Protein AF-A0A443QA69-F1 (afdb_monomer_lite)

Secondary structure (DSSP, 8-state):
-HHHHHHHHHHHHHHHHHHHHHHHHHHHHHHHHHHHHHHHHHHHHHHHHHHHHHHHHHHHHSTT---HHHHHHHHHHHHHHHHHHHHHHHHHHTTS-HHHHHHHHHHHHHHHHHHHHHHTTT-HHHHHHHHHHHT-

pLDDT: mean 85.0, std 9.56, range [52.62, 93.38]

Sequence (136 aa):
MNVEIKTNDSNQQTENSEKQAKEIHWKKYKIYLLLLCSTLLFIYYALCDSVMQFWLTFVVNCDLKLTKSKAAFMLSALNAAYSVSGLIGIYATAKAKPFKMIVTLVIMIAVGNIIHVFFANTSLAMLWIGALLEYA

Radius of gyration: 25.6 Å; chains: 1; bounding box: 53×27×84 Å

InterPro domains:
  IPR036259 MFS transporter superfamily [G3DSA:1.20.1250.20] (22-135)
  IPR036259 MFS transporter superfamily [SSF103473] (17-132)

Structure (mmCIF, N/CA/C/O backbone):
data_AF-A0A443QA69-F1
#
_entry.id   AF-A0A443QA69-F1
#
loop_
_atom_site.group_PDB
_atom_site.id
_atom_site.type_symbol
_atom_site.label_atom_id
_atom_site.label_alt_id
_atom_site.label_comp_id
_atom_site.label_asym_id
_atom_site.label_entity_id
_atom_site.label_seq_id
_atom_site.pdbx_PDB_ins_code
_atom_site.Cartn_x
_atom_site.Cartn_y
_atom_site.Cartn_z
_atom_site.occupancy
_atom_site.B_iso_or_equiv
_atom_site.auth_seq_id
_atom_site.auth_comp_id
_atom_site.auth_asym_id
_atom_site.auth_atom_id
_atom_site.pdbx_PDB_model_num
ATOM 1 N N . MET A 1 1 ? 30.610 -7.692 -61.690 1.00 52.62 1 MET A N 1
ATOM 2 C CA . MET A 1 1 ? 31.244 -7.842 -60.361 1.00 52.62 1 MET A CA 1
ATOM 3 C C . MET A 1 1 ? 31.105 -6.611 -59.452 1.00 52.62 1 MET A C 1
ATOM 5 O O . MET A 1 1 ? 30.991 -6.791 -58.256 1.00 52.62 1 MET A O 1
ATOM 9 N N . ASN A 1 2 ? 31.029 -5.372 -59.970 1.00 54.50 2 ASN A N 1
ATOM 10 C CA . ASN A 1 2 ? 30.902 -4.155 -59.135 1.00 54.50 2 ASN A CA 1
ATOM 11 C C . ASN A 1 2 ? 29.474 -3.816 -58.643 1.00 54.50 2 ASN A C 1
ATOM 13 O O . ASN A 1 2 ? 29.303 -2.914 -57.827 1.00 54.50 2 ASN A O 1
ATOM 17 N N . VAL A 1 3 ? 28.446 -4.487 -59.175 1.00 53.81 3 VAL A N 1
ATOM 18 C CA . VAL A 1 3 ? 27.034 -4.196 -58.867 1.00 53.81 3 VAL A CA 1
ATOM 19 C C . VAL A 1 3 ? 26.586 -4.918 -57.592 1.00 53.81 3 VAL A C 1
ATOM 21 O O . VAL A 1 3 ? 25.994 -4.277 -56.733 1.00 53.81 3 VAL A O 1
ATOM 24 N N . GLU A 1 4 ? 26.963 -6.191 -57.411 1.00 52.75 4 GLU A N 1
ATOM 25 C CA . GLU A 1 4 ? 26.630 -6.986 -56.212 1.00 52.75 4 GLU A CA 1
ATOM 26 C C . GLU A 1 4 ? 27.265 -6.436 -54.926 1.00 52.75 4 GLU A C 1
ATOM 28 O O . GLU A 1 4 ? 26.648 -6.484 -53.866 1.00 52.75 4 GLU A O 1
ATOM 33 N N . ILE A 1 5 ? 28.464 -5.846 -55.018 1.00 55.94 5 ILE A N 1
ATOM 34 C CA . ILE A 1 5 ? 29.162 -5.258 -53.862 1.00 55.94 5 ILE A CA 1
ATOM 35 C C . ILE A 1 5 ? 28.382 -4.047 -53.322 1.00 55.94 5 ILE A C 1
ATOM 37 O O . ILE A 1 5 ? 28.140 -3.953 -52.123 1.00 55.94 5 ILE A O 1
ATOM 41 N N . LYS A 1 6 ? 27.877 -3.171 -54.205 1.00 55.53 6 LYS A N 1
ATOM 42 C CA . LYS A 1 6 ? 27.072 -2.006 -53.793 1.00 55.53 6 LYS A CA 1
ATOM 43 C C . LYS A 1 6 ? 25.718 -2.384 -53.187 1.00 55.53 6 LYS A C 1
ATOM 45 O O . LYS A 1 6 ? 25.213 -1.639 -52.354 1.00 55.53 6 LYS A O 1
ATOM 50 N N . THR A 1 7 ? 25.120 -3.500 -53.613 1.00 59.78 7 THR A N 1
ATOM 51 C CA . THR A 1 7 ? 23.801 -3.931 -53.112 1.00 59.78 7 THR A CA 1
ATOM 52 C C . THR A 1 7 ? 23.892 -4.565 -51.720 1.00 59.78 7 THR A C 1
ATOM 54 O O . THR A 1 7 ? 22.975 -4.415 -50.914 1.00 59.78 7 THR A O 1
ATOM 57 N N . ASN A 1 8 ? 25.006 -5.237 -51.409 1.00 60.06 8 ASN A N 1
ATOM 58 C CA . ASN A 1 8 ? 25.245 -5.796 -50.076 1.00 60.06 8 ASN A CA 1
ATOM 59 C C . ASN A 1 8 ? 25.546 -4.713 -49.031 1.00 60.06 8 ASN A C 1
ATOM 61 O O . ASN A 1 8 ? 24.985 -4.769 -47.936 1.00 60.06 8 ASN A O 1
ATOM 65 N N . ASP A 1 9 ? 26.338 -3.696 -49.385 1.00 63.38 9 ASP A N 1
ATOM 66 C CA . ASP A 1 9 ? 26.632 -2.574 -48.482 1.00 63.38 9 ASP A CA 1
ATOM 67 C C . ASP A 1 9 ? 25.373 -1.755 -48.150 1.00 63.38 9 ASP A C 1
ATOM 69 O O . ASP A 1 9 ? 25.146 -1.399 -46.991 1.00 63.38 9 ASP A O 1
ATOM 73 N N . SER A 1 10 ? 24.496 -1.503 -49.135 1.00 65.56 10 SER A N 1
ATOM 74 C CA . SER A 1 10 ? 23.248 -0.766 -48.889 1.00 65.56 10 SER A CA 1
ATOM 75 C C . SER A 1 10 ? 22.283 -1.537 -47.986 1.00 65.56 10 SER A C 1
ATOM 77 O O . SER A 1 10 ? 21.694 -0.950 -47.081 1.00 65.56 10 SER A O 1
ATOM 79 N N . ASN A 1 11 ? 22.153 -2.853 -48.183 1.00 67.06 11 ASN A N 1
ATOM 80 C CA . ASN A 1 11 ? 21.271 -3.688 -47.365 1.00 67.06 11 ASN A CA 1
ATOM 81 C C . ASN A 1 11 ? 21.790 -3.845 -45.927 1.00 67.06 11 ASN A C 1
ATOM 83 O O . ASN A 1 11 ? 20.999 -3.758 -44.986 1.00 67.06 11 ASN A O 1
ATOM 87 N N . GLN A 1 12 ? 23.108 -3.991 -45.733 1.00 66.88 12 GLN A N 1
ATOM 88 C CA . GLN A 1 12 ? 23.703 -4.005 -44.392 1.00 66.88 12 GLN A CA 1
ATOM 89 C C . GLN A 1 12 ? 23.508 -2.672 -43.662 1.00 66.88 12 GLN A C 1
ATOM 91 O O . GLN A 1 12 ? 23.205 -2.666 -42.468 1.00 66.88 12 GLN A O 1
ATOM 96 N N . GLN A 1 13 ? 23.636 -1.538 -44.355 1.00 69.44 13 GLN A N 1
ATOM 97 C CA . GLN A 1 13 ? 23.463 -0.216 -43.753 1.00 69.44 13 GLN A CA 1
ATOM 98 C C . GLN A 1 13 ? 22.007 0.061 -43.334 1.00 69.44 13 GLN A C 1
ATOM 100 O O . GLN A 1 13 ? 21.770 0.645 -42.268 1.00 69.44 13 GLN A O 1
ATOM 105 N N . THR A 1 14 ? 21.028 -0.397 -44.119 1.00 72.62 14 THR A N 1
ATOM 106 C CA . THR A 1 14 ? 19.604 -0.321 -43.759 1.00 72.62 14 THR A CA 1
ATOM 107 C C . THR A 1 14 ? 19.281 -1.211 -42.556 1.00 72.62 14 THR A C 1
ATOM 109 O O . THR A 1 14 ? 18.676 -0.733 -41.594 1.00 72.62 14 THR A O 1
ATOM 112 N N . GLU A 1 15 ? 19.758 -2.459 -42.531 1.00 71.94 15 GLU A N 1
ATOM 113 C CA . GLU A 1 15 ? 19.508 -3.383 -41.415 1.00 71.94 15 GLU A CA 1
ATOM 114 C C . GLU A 1 15 ? 20.140 -2.889 -40.098 1.00 71.94 15 GLU A C 1
ATOM 116 O O . GLU A 1 15 ? 19.547 -3.010 -39.020 1.00 71.94 15 GLU A O 1
ATOM 121 N N . ASN A 1 16 ? 21.326 -2.277 -40.170 1.00 73.50 16 ASN A N 1
ATOM 122 C CA . ASN A 1 16 ? 22.005 -1.733 -38.995 1.00 73.50 16 ASN A CA 1
ATOM 123 C C . ASN A 1 16 ? 21.288 -0.483 -38.452 1.00 73.50 16 ASN A C 1
ATOM 125 O O . ASN A 1 16 ? 21.133 -0.334 -37.239 1.00 73.50 16 ASN A O 1
ATOM 129 N N . SER A 1 17 ? 20.761 0.365 -39.342 1.00 73.50 17 SER A N 1
ATOM 130 C CA . SER A 1 17 ? 19.964 1.546 -38.975 1.00 73.50 17 SER A CA 1
ATOM 131 C C . SER A 1 17 ? 18.637 1.159 -38.309 1.00 73.50 17 SER A C 1
ATOM 133 O O . SER A 1 17 ? 18.245 1.760 -37.307 1.00 73.50 17 SER A O 1
ATOM 135 N N . GLU A 1 18 ? 17.965 0.111 -38.796 1.00 76.81 18 GLU A N 1
ATOM 136 C CA . GLU A 1 18 ? 16.738 -0.411 -38.180 1.00 76.81 18 GLU A CA 1
ATOM 137 C C . GLU A 1 18 ? 16.988 -1.032 -36.800 1.00 76.81 18 GLU A C 1
ATOM 139 O O . GLU A 1 18 ? 16.211 -0.804 -35.865 1.00 76.81 18 GLU A O 1
ATOM 144 N N . LYS A 1 19 ? 18.081 -1.789 -36.635 1.00 75.06 19 LYS A N 1
ATOM 145 C CA . LYS A 1 19 ? 18.489 -2.333 -35.328 1.00 75.06 19 LYS A CA 1
ATOM 146 C C . LYS A 1 19 ? 18.808 -1.211 -34.340 1.00 75.06 19 LYS A C 1
ATOM 148 O O . LYS A 1 19 ? 18.339 -1.253 -33.202 1.00 75.06 19 LYS A O 1
ATOM 153 N N . GLN A 1 20 ? 19.516 -0.174 -34.784 1.00 74.75 20 GLN A N 1
ATOM 154 C CA . GLN A 1 20 ? 19.856 0.983 -33.958 1.00 74.75 20 GLN A CA 1
ATOM 155 C C . GLN A 1 20 ? 18.608 1.795 -33.560 1.00 74.75 20 GLN A C 1
ATOM 157 O O . GLN A 1 20 ? 18.463 2.176 -32.396 1.00 74.75 20 GLN A O 1
ATOM 162 N N . ALA A 1 21 ? 17.652 1.986 -34.476 1.00 75.75 21 ALA A N 1
ATOM 163 C CA . ALA A 1 21 ? 16.370 2.629 -34.181 1.00 75.75 21 ALA A CA 1
ATOM 164 C C . ALA A 1 21 ? 15.526 1.817 -33.178 1.00 75.75 21 ALA A C 1
ATOM 166 O O . ALA A 1 21 ? 14.978 2.387 -32.227 1.00 75.75 21 ALA A O 1
ATOM 167 N N . LYS A 1 22 ? 15.473 0.483 -33.327 1.00 78.19 22 LYS A N 1
ATOM 168 C CA . LYS A 1 22 ? 14.805 -0.422 -32.371 1.00 78.19 22 LYS A CA 1
ATOM 169 C C . LYS A 1 22 ? 15.461 -0.384 -30.990 1.00 78.19 22 LYS A C 1
ATOM 171 O O . LYS A 1 22 ? 14.747 -0.338 -29.988 1.00 78.19 22 LYS A O 1
ATOM 176 N N . GLU A 1 23 ? 16.790 -0.339 -30.915 1.00 82.38 23 GLU A N 1
ATOM 177 C CA . GLU A 1 23 ? 17.512 -0.188 -29.647 1.00 82.38 23 GLU A CA 1
ATOM 178 C C . GLU A 1 23 ? 17.199 1.135 -28.944 1.00 82.38 23 GLU A C 1
ATOM 180 O O . GLU A 1 23 ? 16.956 1.151 -27.735 1.00 82.38 23 GLU A O 1
ATOM 185 N N . ILE A 1 24 ? 17.189 2.248 -29.682 1.00 83.38 24 ILE A N 1
ATOM 186 C CA . ILE A 1 24 ? 16.858 3.566 -29.127 1.00 83.38 24 ILE A CA 1
ATOM 187 C C . ILE A 1 24 ? 15.415 3.569 -28.616 1.00 83.38 24 ILE A C 1
ATOM 189 O O . ILE A 1 24 ? 15.159 4.039 -27.505 1.00 83.38 24 ILE A O 1
ATOM 193 N N . HIS A 1 25 ? 14.478 3.007 -29.384 1.00 84.94 25 HIS A N 1
ATOM 194 C CA . HIS A 1 25 ? 13.083 2.880 -28.967 1.00 84.94 25 HIS A CA 1
ATOM 195 C C . HIS A 1 25 ? 12.944 2.018 -27.702 1.00 84.94 25 HIS A C 1
ATOM 197 O O . HIS A 1 25 ? 12.244 2.396 -26.764 1.00 84.94 25 HIS A O 1
ATOM 203 N N . TRP A 1 26 ? 13.672 0.902 -27.622 1.00 83.69 26 TRP A N 1
ATOM 204 C CA . TRP A 1 26 ? 13.690 0.028 -26.449 1.00 83.69 26 TRP A CA 1
ATOM 205 C C . TRP A 1 26 ? 14.289 0.701 -25.208 1.00 83.69 26 TRP A C 1
ATOM 207 O O . TRP A 1 26 ? 13.744 0.575 -24.109 1.00 83.69 26 TRP A O 1
ATOM 217 N N . LYS A 1 27 ? 15.378 1.465 -25.368 1.00 86.75 27 LYS A N 1
ATOM 218 C CA . LYS A 1 27 ? 15.982 2.258 -24.283 1.00 86.75 27 LYS A CA 1
ATOM 219 C C . LYS A 1 27 ? 15.014 3.331 -23.779 1.00 86.75 27 LYS A C 1
ATOM 221 O O . LYS A 1 27 ? 14.817 3.438 -22.571 1.00 86.75 27 LYS A O 1
ATOM 226 N N . LYS A 1 28 ? 14.347 4.062 -24.681 1.00 87.81 28 LYS A N 1
ATOM 227 C CA . LYS A 1 28 ? 13.308 5.045 -24.319 1.00 87.81 28 LYS A CA 1
ATOM 228 C C . LYS A 1 28 ? 12.136 4.385 -23.594 1.00 87.81 28 LYS A C 1
ATOM 230 O O . LYS A 1 28 ? 11.743 4.855 -22.532 1.00 87.81 28 LYS A O 1
ATOM 235 N N . TYR A 1 29 ? 11.629 3.265 -24.109 1.00 88.62 29 TYR A N 1
ATOM 236 C CA . TYR A 1 29 ? 10.548 2.504 -23.478 1.00 88.62 29 TYR A CA 1
ATOM 237 C C . TYR A 1 29 ? 10.897 2.072 -22.047 1.00 88.62 29 TYR A C 1
ATOM 239 O O . TYR A 1 29 ? 10.090 2.250 -21.138 1.00 88.62 29 TYR A O 1
ATOM 247 N N . LYS A 1 30 ? 12.119 1.572 -21.817 1.00 88.12 30 LYS A N 1
ATOM 248 C CA . LYS A 1 30 ? 12.595 1.223 -20.468 1.00 88.12 30 LYS A CA 1
ATOM 249 C C . LYS A 1 30 ? 12.599 2.421 -19.520 1.00 88.12 30 LYS A C 1
ATOM 251 O O . LYS A 1 30 ? 12.198 2.266 -18.372 1.00 88.12 30 LYS A O 1
ATOM 256 N N . ILE A 1 31 ? 13.025 3.592 -19.993 1.00 92.31 31 ILE A N 1
ATOM 257 C CA . ILE A 1 31 ? 13.026 4.825 -19.193 1.00 92.31 31 ILE A CA 1
ATOM 258 C C . ILE A 1 31 ? 11.593 5.238 -18.844 1.00 92.31 31 ILE A C 1
ATOM 260 O O . ILE A 1 31 ? 11.315 5.505 -17.678 1.00 92.31 31 ILE A O 1
ATOM 264 N N . TYR A 1 32 ? 10.670 5.230 -19.811 1.00 90.19 32 TYR A N 1
ATOM 265 C CA . TYR A 1 32 ? 9.261 5.540 -19.546 1.00 90.19 32 TYR A CA 1
ATOM 266 C C . TYR A 1 32 ? 8.627 4.560 -18.557 1.00 90.19 32 TYR A C 1
ATOM 268 O O . TYR A 1 32 ? 7.923 4.984 -17.645 1.00 90.19 32 TYR A O 1
ATOM 276 N N . LEU A 1 33 ? 8.905 3.261 -18.697 1.00 87.94 33 LEU A N 1
ATOM 277 C CA . LEU A 1 33 ? 8.405 2.245 -17.773 1.00 87.94 33 LEU A CA 1
ATOM 278 C C . LEU A 1 33 ? 8.975 2.430 -16.360 1.00 87.94 33 LEU A C 1
ATOM 280 O O . LEU A 1 33 ? 8.240 2.296 -15.386 1.00 87.94 33 LEU A O 1
ATOM 284 N N . LEU A 1 34 ? 10.266 2.748 -16.244 1.00 89.44 34 LEU A N 1
ATOM 285 C CA . LEU A 1 34 ? 10.899 3.034 -14.960 1.00 89.44 34 LEU A CA 1
ATOM 286 C C . LEU A 1 34 ? 10.265 4.262 -14.300 1.00 89.44 34 LEU A C 1
ATOM 288 O O . LEU A 1 34 ? 9.858 4.169 -13.147 1.00 89.44 34 LEU A O 1
ATOM 292 N N . LEU A 1 35 ? 10.120 5.366 -15.040 1.00 92.12 35 LEU A N 1
ATOM 293 C CA . LEU A 1 35 ? 9.465 6.583 -14.554 1.00 92.12 35 LEU A CA 1
ATOM 294 C C . LEU A 1 35 ? 8.038 6.296 -14.079 1.00 92.12 35 LEU A C 1
ATOM 296 O O . LEU A 1 35 ? 7.682 6.688 -12.973 1.00 92.12 35 LEU A O 1
ATOM 300 N N . LEU A 1 36 ? 7.253 5.550 -14.864 1.00 88.50 36 LEU A N 1
ATOM 301 C CA . LEU A 1 36 ? 5.895 5.157 -14.490 1.00 88.50 36 LEU A CA 1
ATOM 302 C C . LEU A 1 36 ? 5.873 4.354 -13.181 1.00 88.50 36 LEU A C 1
ATOM 304 O O . LEU A 1 36 ? 5.099 4.670 -12.279 1.00 88.50 36 LEU A O 1
ATOM 308 N N . CYS A 1 37 ? 6.732 3.340 -13.052 1.00 86.94 37 CYS A N 1
ATOM 309 C CA . CYS A 1 37 ? 6.837 2.543 -11.828 1.00 86.94 37 CYS A CA 1
ATOM 310 C C . CYS A 1 37 ? 7.256 3.396 -10.621 1.00 86.94 37 CYS A C 1
ATOM 312 O O . CYS A 1 37 ? 6.688 3.237 -9.543 1.00 86.94 37 CYS A O 1
ATOM 314 N N . SER A 1 38 ? 8.211 4.313 -10.794 1.00 90.00 38 SER A N 1
ATOM 315 C CA . SER A 1 38 ? 8.649 5.231 -9.738 1.00 90.00 38 SER A CA 1
ATOM 316 C C . SER A 1 38 ? 7.535 6.183 -9.305 1.00 90.00 38 SER A C 1
ATOM 318 O O . SER A 1 38 ? 7.337 6.377 -8.108 1.00 90.00 38 SER A O 1
ATOM 320 N N . THR A 1 39 ? 6.768 6.739 -10.247 1.00 90.62 39 THR A N 1
ATOM 321 C CA . THR A 1 39 ? 5.614 7.591 -9.933 1.00 90.62 39 THR A CA 1
ATOM 322 C C . THR A 1 39 ? 4.537 6.815 -9.179 1.00 90.62 39 THR A C 1
ATOM 324 O O . THR A 1 39 ? 4.038 7.307 -8.172 1.00 90.62 39 THR A O 1
ATOM 327 N N . LEU A 1 40 ? 4.203 5.594 -9.610 1.00 88.00 40 LEU A N 1
ATOM 328 C CA . LEU A 1 40 ? 3.227 4.755 -8.906 1.00 88.00 40 LEU A CA 1
ATOM 329 C C . LEU A 1 40 ? 3.687 4.408 -7.486 1.00 88.00 40 LEU A C 1
ATOM 331 O O . LEU A 1 40 ? 2.880 4.444 -6.561 1.00 88.00 40 LEU A O 1
ATOM 335 N N . LEU A 1 41 ? 4.977 4.120 -7.304 1.00 88.31 41 LEU A N 1
ATOM 336 C CA . LEU A 1 41 ? 5.549 3.868 -5.984 1.00 88.31 41 LEU A CA 1
ATOM 337 C C . LEU A 1 41 ? 5.461 5.110 -5.087 1.00 88.31 41 LEU A C 1
ATOM 339 O O . LEU A 1 41 ? 5.102 4.999 -3.919 1.00 88.31 41 LEU A O 1
ATOM 343 N N . PHE A 1 42 ? 5.747 6.293 -5.634 1.00 92.50 42 PHE A N 1
ATOM 344 C CA . PHE A 1 42 ? 5.621 7.551 -4.901 1.00 92.50 42 PHE A CA 1
ATOM 345 C C . PHE A 1 42 ? 4.173 7.816 -4.473 1.00 92.50 42 PHE A C 1
ATOM 347 O O . PHE A 1 42 ? 3.931 8.148 -3.317 1.00 92.50 42 PHE A O 1
ATOM 354 N N . ILE A 1 43 ? 3.209 7.611 -5.377 1.00 90.44 43 ILE A N 1
ATOM 355 C CA . ILE A 1 43 ? 1.776 7.734 -5.071 1.00 90.44 43 ILE A CA 1
ATOM 356 C C . ILE A 1 43 ? 1.377 6.751 -3.967 1.00 90.44 43 ILE A C 1
ATOM 358 O O . ILE A 1 43 ? 0.708 7.148 -3.019 1.00 90.44 43 ILE A O 1
ATOM 362 N N . TYR A 1 44 ? 1.812 5.493 -4.062 1.00 88.81 44 TYR A N 1
ATOM 363 C CA . TYR A 1 44 ? 1.554 4.478 -3.043 1.00 88.81 44 TYR A CA 1
ATOM 364 C C . TYR A 1 44 ? 2.046 4.926 -1.658 1.00 88.81 44 TYR A C 1
ATOM 366 O O . TYR A 1 44 ? 1.267 4.944 -0.709 1.00 88.81 44 TYR A O 1
ATOM 374 N N . TYR A 1 45 ? 3.301 5.373 -1.549 1.00 89.44 45 TYR A N 1
ATOM 375 C CA . TYR A 1 45 ? 3.840 5.850 -0.273 1.00 89.44 45 TYR A CA 1
ATOM 376 C C . TYR A 1 45 ? 3.141 7.111 0.235 1.00 89.44 45 TYR A C 1
ATOM 378 O O . TYR A 1 45 ? 2.871 7.204 1.429 1.00 89.44 45 TYR A O 1
ATOM 386 N N . ALA A 1 46 ? 2.815 8.056 -0.650 1.00 91.31 46 ALA A N 1
ATOM 387 C CA . ALA A 1 46 ? 2.084 9.262 -0.275 1.00 91.31 46 ALA A CA 1
ATOM 388 C C . ALA A 1 46 ? 0.691 8.933 0.289 1.00 91.31 46 ALA A C 1
ATOM 390 O O . ALA A 1 46 ? 0.256 9.564 1.254 1.00 91.31 46 ALA A O 1
ATOM 391 N N . LEU A 1 47 ? 0.007 7.929 -0.273 1.00 88.62 47 LEU A N 1
ATOM 392 C CA . LEU A 1 47 ? -1.266 7.436 0.256 1.00 88.62 47 LEU A CA 1
ATOM 393 C C . LEU A 1 47 ? -1.082 6.794 1.634 1.00 88.62 47 LEU A C 1
ATOM 395 O O . LEU A 1 47 ? -1.784 7.183 2.563 1.00 88.62 47 LEU A O 1
ATOM 399 N N . CYS A 1 48 ? -0.124 5.876 1.796 1.00 87.12 48 CYS A N 1
ATOM 400 C CA . CYS A 1 48 ? 0.142 5.238 3.090 1.00 87.12 48 CYS A CA 1
ATOM 401 C C . CYS A 1 48 ? 0.470 6.260 4.189 1.00 87.12 48 CYS A C 1
ATOM 403 O O . CYS A 1 48 ? -0.079 6.177 5.287 1.00 87.12 48 CYS A O 1
ATOM 405 N N . ASP A 1 49 ? 1.329 7.237 3.891 1.00 89.81 49 ASP A N 1
ATOM 406 C CA . ASP A 1 49 ? 1.719 8.279 4.847 1.00 89.81 49 ASP A CA 1
ATOM 407 C C . ASP A 1 49 ? 0.523 9.164 5.228 1.00 89.81 49 ASP A C 1
ATOM 409 O O . ASP A 1 49 ? 0.281 9.422 6.407 1.00 89.81 49 ASP A O 1
ATOM 413 N N . SER A 1 50 ? -0.306 9.528 4.243 1.00 90.50 50 SER A N 1
ATOM 414 C CA . SER A 1 50 ? -1.540 10.285 4.483 1.00 90.50 50 SER A CA 1
ATOM 415 C C . SER A 1 50 ? -2.504 9.522 5.393 1.00 90.50 50 SER A C 1
ATOM 417 O O . SER A 1 50 ? -3.032 10.100 6.346 1.00 90.50 50 SER A O 1
ATOM 419 N N . VAL A 1 51 ? -2.719 8.222 5.148 1.00 87.50 51 V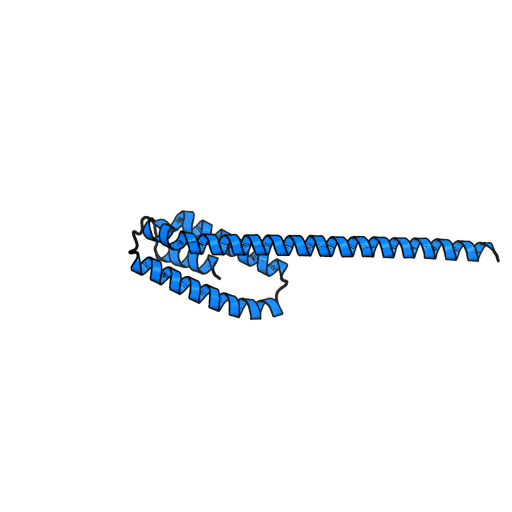AL A N 1
ATOM 420 C CA . VAL A 1 51 ? -3.578 7.403 6.019 1.00 87.50 51 VAL A CA 1
ATOM 421 C C . VAL A 1 51 ? -3.005 7.380 7.432 1.00 87.50 51 VAL A C 1
ATOM 423 O O . VAL A 1 51 ? -3.744 7.672 8.368 1.00 87.50 51 VAL A O 1
ATOM 426 N N . MET A 1 52 ? -1.707 7.114 7.616 1.00 87.25 52 MET A N 1
ATOM 427 C CA . MET A 1 52 ? -1.097 7.089 8.953 1.00 87.25 52 MET A CA 1
ATOM 428 C C . MET A 1 52 ? -1.230 8.427 9.685 1.00 87.25 52 MET A C 1
ATOM 430 O O . MET A 1 52 ? -1.555 8.450 10.877 1.00 87.25 52 MET A O 1
ATOM 434 N N . GLN A 1 53 ? -1.020 9.540 8.981 1.00 91.00 53 GLN A N 1
ATOM 435 C CA . GLN A 1 53 ? -1.088 10.878 9.558 1.00 91.00 53 GLN A CA 1
ATOM 436 C C . GLN A 1 53 ? -2.511 11.248 9.997 1.00 91.00 53 GLN A C 1
ATOM 438 O O . GLN A 1 53 ? -2.701 11.824 11.073 1.00 91.00 53 GLN A O 1
ATOM 443 N N . PHE A 1 54 ? -3.521 10.901 9.195 1.00 90.69 54 PHE A N 1
ATOM 444 C CA . PHE A 1 54 ? -4.916 11.245 9.478 1.00 90.69 54 PHE A CA 1
ATOM 445 C C . PHE A 1 54 ? -5.684 10.166 10.249 1.00 90.69 54 PHE A C 1
ATOM 447 O O . PHE A 1 54 ? -6.781 10.449 10.736 1.00 90.69 54 PHE A O 1
ATOM 454 N N . TRP A 1 55 ? -5.107 8.976 10.448 1.00 89.75 55 TRP A N 1
ATOM 455 C CA . TRP A 1 55 ? -5.761 7.834 11.093 1.00 89.75 55 TRP A CA 1
ATOM 456 C C . TRP A 1 55 ? -6.347 8.169 12.466 1.00 89.75 55 TRP A C 1
ATOM 458 O O . TRP A 1 55 ? -7.525 7.928 12.723 1.00 89.75 55 TRP A O 1
ATOM 468 N N . LEU A 1 56 ? -5.551 8.765 13.361 1.00 90.00 56 LEU A N 1
ATOM 469 C CA . LEU A 1 56 ? -6.014 9.112 14.710 1.00 90.00 56 LEU A CA 1
ATOM 470 C C . LEU A 1 56 ? -7.188 10.091 14.674 1.00 90.00 56 LEU A C 1
ATOM 472 O O . LEU A 1 56 ? -8.169 9.905 15.393 1.00 90.00 56 LEU A O 1
ATOM 476 N N . THR A 1 57 ? -7.097 11.118 13.830 1.00 91.19 57 THR A N 1
ATOM 477 C CA . THR A 1 57 ? -8.159 12.113 13.659 1.00 91.19 57 THR A CA 1
ATOM 478 C C . THR A 1 57 ? -9.420 11.462 13.105 1.00 91.19 57 THR A C 1
ATOM 480 O O . THR A 1 57 ? -10.509 11.732 13.604 1.00 91.19 57 THR A O 1
ATOM 483 N N . PHE A 1 58 ? -9.287 10.577 12.122 1.00 89.56 58 PHE A N 1
ATOM 484 C CA . PHE A 1 58 ? -10.402 9.843 11.538 1.00 89.56 58 PHE A CA 1
ATOM 485 C C . PHE A 1 58 ? -11.101 8.946 12.569 1.00 89.56 58 PHE A C 1
ATOM 487 O O . PHE A 1 58 ? -12.298 9.086 12.806 1.00 89.56 58 PHE A O 1
ATOM 494 N N . VAL A 1 59 ? -10.350 8.085 13.255 1.00 89.62 59 VAL A N 1
ATOM 495 C CA . VAL A 1 59 ? -10.896 7.102 14.205 1.00 89.62 59 VAL A CA 1
ATOM 496 C C . VAL A 1 59 ? -11.534 7.760 15.431 1.00 89.62 59 VAL A C 1
ATOM 498 O O . VAL A 1 59 ? -12.541 7.269 15.941 1.00 89.62 59 VAL A O 1
ATOM 501 N N . VAL A 1 60 ? -10.983 8.875 15.916 1.00 89.19 60 VAL A N 1
ATOM 502 C CA . VAL A 1 60 ? -11.553 9.595 17.068 1.00 89.19 60 VAL A CA 1
ATOM 503 C C . VAL A 1 60 ? -12.823 10.365 16.691 1.00 89.19 60 VAL A C 1
ATOM 505 O O . VAL A 1 60 ? -13.705 10.507 17.536 1.00 89.19 60 VAL A O 1
ATOM 508 N N . ASN A 1 61 ? -12.929 10.846 15.447 1.00 88.69 61 ASN A N 1
ATOM 509 C CA . ASN A 1 61 ? -14.074 11.641 14.989 1.00 88.69 61 ASN A CA 1
ATOM 510 C C . ASN A 1 61 ? -15.151 10.836 14.247 1.00 88.69 61 ASN A C 1
ATOM 512 O O . ASN A 1 61 ? -16.222 11.380 13.990 1.00 88.69 61 ASN A O 1
ATOM 516 N N . CYS A 1 62 ? -14.905 9.569 13.903 1.00 86.38 62 CYS A N 1
ATOM 517 C CA . CYS A 1 62 ? -15.936 8.705 13.331 1.00 86.38 62 CYS A CA 1
ATOM 518 C C . CYS A 1 62 ? -17.050 8.408 14.353 1.00 86.38 62 CYS A C 1
ATOM 520 O O . CYS A 1 62 ? -16.835 8.475 15.570 1.00 86.38 62 CYS A O 1
ATOM 522 N N . ASP A 1 63 ? -18.241 8.036 13.876 1.00 85.81 63 ASP A N 1
ATOM 523 C CA . ASP A 1 63 ? -19.433 7.871 14.731 1.00 85.81 63 ASP A CA 1
ATOM 524 C C . ASP A 1 63 ? -19.299 6.758 15.787 1.00 85.81 63 ASP A C 1
ATOM 526 O O . ASP A 1 63 ? -20.035 6.743 16.777 1.00 85.81 63 ASP A O 1
ATOM 530 N N . LEU A 1 64 ? -18.305 5.873 15.645 1.00 82.06 64 LEU A N 1
ATOM 531 C CA . LEU A 1 64 ? -17.936 4.878 16.658 1.00 82.06 64 LEU A CA 1
ATOM 532 C C . LEU A 1 64 ? -17.358 5.502 17.942 1.00 82.06 64 LEU A C 1
ATOM 534 O O . LEU A 1 64 ? -17.246 4.797 18.948 1.00 82.06 64 LEU A O 1
ATOM 538 N N . LYS A 1 65 ? -16.980 6.792 17.918 1.00 81.69 65 LYS A N 1
ATOM 539 C CA . LYS A 1 65 ? -16.485 7.584 19.063 1.00 81.69 65 LYS A CA 1
ATOM 540 C C . LYS A 1 65 ? -15.450 6.834 19.901 1.00 81.69 65 LYS A C 1
ATOM 542 O O . LYS A 1 65 ? -15.545 6.735 21.129 1.00 81.69 65 LYS A O 1
ATOM 547 N N . LEU A 1 66 ? -14.454 6.268 19.227 1.00 86.31 66 LEU A N 1
ATOM 548 C CA . LEU A 1 66 ? -13.397 5.524 19.895 1.00 86.31 66 LEU A CA 1
ATOM 549 C C . LEU A 1 66 ? -12.541 6.460 20.752 1.00 86.31 66 LEU A C 1
ATOM 551 O O . LEU A 1 66 ? -12.230 7.592 20.386 1.00 86.31 66 LEU A O 1
ATOM 555 N N . THR A 1 67 ? -12.128 5.971 21.922 1.00 90.69 67 THR A N 1
ATOM 556 C CA . THR A 1 67 ? -11.241 6.738 22.798 1.00 90.69 67 THR A CA 1
ATOM 557 C C . THR A 1 67 ? -9.870 6.909 22.144 1.00 90.69 67 THR A C 1
ATOM 559 O O . THR A 1 67 ? -9.396 6.027 21.425 1.00 90.69 67 THR A O 1
ATOM 562 N N . LYS A 1 68 ? -9.175 8.010 22.458 1.00 89.00 68 LYS A N 1
ATOM 563 C CA . LYS A 1 68 ? -7.812 8.274 21.956 1.00 89.00 68 LYS A CA 1
ATOM 564 C C . LYS A 1 68 ? -6.849 7.109 22.223 1.00 89.00 68 LYS A C 1
ATOM 566 O O . LYS A 1 68 ? -6.026 6.791 21.376 1.00 89.00 68 LYS A O 1
ATOM 571 N N . SER A 1 69 ? -6.989 6.441 23.372 1.00 92.00 69 SER A N 1
ATOM 572 C CA . SER A 1 69 ? -6.190 5.259 23.723 1.00 92.00 69 SER A CA 1
ATOM 573 C C . SER A 1 69 ? -6.461 4.070 22.792 1.00 92.00 69 SER A C 1
ATOM 575 O O . SER A 1 69 ? -5.511 3.452 22.317 1.00 92.00 69 SER A O 1
ATOM 577 N N . LYS A 1 70 ? -7.730 3.786 22.457 1.00 89.50 70 LYS A N 1
ATOM 578 C CA . LYS A 1 70 ? -8.066 2.737 21.481 1.00 89.50 70 LYS A CA 1
ATOM 579 C C . LYS A 1 70 ? -7.574 3.094 20.081 1.00 89.50 70 LYS A C 1
ATOM 581 O O . LYS A 1 70 ? -7.013 2.235 19.414 1.00 89.50 70 LYS A O 1
ATOM 586 N N . ALA A 1 71 ? -7.726 4.348 19.661 1.00 89.25 71 ALA A N 1
ATOM 587 C CA . ALA A 1 71 ? -7.231 4.810 18.366 1.00 89.25 71 ALA A CA 1
ATOM 588 C C . ALA A 1 71 ? -5.697 4.681 18.256 1.00 89.25 71 ALA A C 1
ATOM 590 O O . ALA A 1 71 ? -5.190 4.208 17.240 1.00 89.25 71 ALA A O 1
ATOM 591 N N . ALA A 1 72 ? -4.962 5.019 19.322 1.00 91.19 72 ALA A N 1
ATOM 592 C CA . ALA A 1 72 ? -3.514 4.827 19.392 1.00 91.19 72 ALA A CA 1
ATOM 593 C C . ALA A 1 72 ? -3.123 3.343 19.337 1.00 91.19 72 ALA A C 1
ATOM 595 O O . ALA A 1 72 ? -2.215 2.982 18.594 1.00 91.19 72 ALA A O 1
ATOM 596 N N . PHE A 1 73 ? -3.846 2.475 20.053 1.00 92.94 73 PHE A N 1
ATOM 597 C CA . PHE A 1 73 ? -3.640 1.027 19.975 1.00 92.94 73 PHE A CA 1
ATOM 598 C C . PHE A 1 73 ? -3.863 0.490 18.554 1.00 92.94 73 PHE A C 1
ATOM 600 O O . PHE A 1 73 ? -3.053 -0.293 18.061 1.00 92.94 73 PHE A O 1
ATOM 607 N N . MET A 1 74 ? -4.924 0.941 17.875 1.00 91.88 74 MET A N 1
ATOM 608 C CA . MET A 1 74 ? -5.176 0.587 16.475 1.00 91.88 74 MET A CA 1
ATOM 609 C C . MET A 1 74 ? -4.014 1.012 15.581 1.00 91.88 74 MET A C 1
ATOM 611 O O . MET A 1 74 ? -3.516 0.194 14.817 1.00 91.88 74 MET A O 1
ATOM 615 N N . LEU A 1 75 ? -3.531 2.250 15.717 1.00 90.88 75 LEU A N 1
ATOM 616 C CA . LEU A 1 75 ? -2.391 2.737 14.939 1.00 90.88 75 LEU A CA 1
ATOM 617 C C . LEU A 1 75 ? -1.129 1.890 15.171 1.00 90.88 75 LEU A C 1
ATOM 619 O O . LEU A 1 75 ? -0.444 1.529 14.217 1.00 90.88 75 LEU A O 1
ATOM 623 N N . SER A 1 76 ? -0.835 1.518 16.421 1.00 92.31 76 SER A N 1
ATOM 624 C CA . SER A 1 76 ? 0.292 0.629 16.729 1.00 92.31 76 SER A CA 1
ATOM 625 C C . SER A 1 76 ? 0.141 -0.747 16.074 1.00 92.31 76 SER A C 1
ATOM 627 O O . SER A 1 76 ? 1.111 -1.268 15.524 1.00 92.31 76 SER A O 1
ATOM 629 N N . ALA A 1 77 ? -1.064 -1.323 16.097 1.00 91.50 77 ALA A N 1
ATOM 630 C CA . ALA A 1 77 ? -1.343 -2.598 15.442 1.00 91.50 77 ALA A CA 1
ATOM 631 C C . ALA A 1 77 ? -1.193 -2.506 13.913 1.00 91.50 77 ALA A C 1
ATOM 633 O O . ALA A 1 77 ? -0.621 -3.411 13.310 1.00 91.50 77 ALA A O 1
ATOM 634 N N . LEU A 1 78 ? -1.640 -1.408 13.295 1.00 90.31 78 LEU A N 1
ATOM 635 C CA . LEU A 1 78 ? -1.475 -1.172 11.857 1.00 90.31 78 LEU A CA 1
ATOM 636 C C . LEU A 1 78 ? -0.003 -1.002 11.469 1.00 90.31 78 LEU A C 1
ATOM 638 O O . LEU A 1 78 ? 0.429 -1.589 10.484 1.00 90.31 78 LEU A O 1
ATOM 642 N N . ASN A 1 79 ? 0.803 -0.303 12.273 1.00 90.25 79 ASN A N 1
ATOM 643 C CA . ASN A 1 79 ? 2.250 -0.195 12.044 1.00 90.25 79 ASN A CA 1
ATOM 644 C C . ASN A 1 79 ? 2.966 -1.549 12.144 1.00 90.25 79 ASN A C 1
ATOM 646 O O . ASN A 1 79 ? 3.875 -1.844 11.360 1.00 90.25 79 ASN A O 1
ATOM 650 N N . ALA A 1 80 ? 2.556 -2.384 13.102 1.00 91.69 80 ALA A N 1
ATOM 651 C CA . ALA A 1 80 ? 3.062 -3.746 13.213 1.00 91.69 80 ALA A CA 1
ATOM 652 C C . ALA A 1 80 ? 2.661 -4.583 11.988 1.00 91.69 80 ALA A C 1
ATOM 654 O O . ALA A 1 80 ? 3.519 -5.241 11.401 1.00 91.69 80 ALA A O 1
ATOM 655 N N . ALA A 1 81 ? 1.395 -4.507 11.562 1.00 90.88 81 ALA A N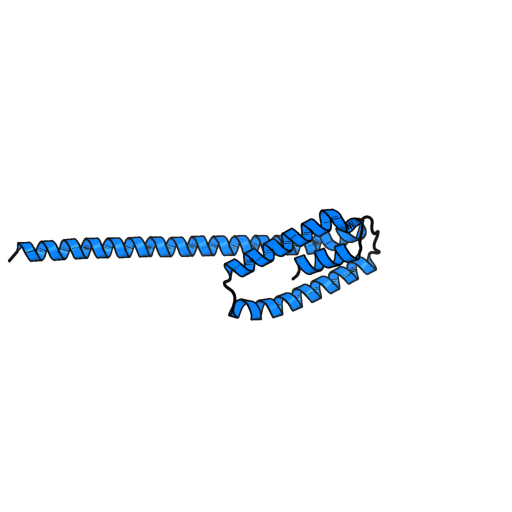 1
ATOM 656 C CA . ALA A 1 81 ? 0.906 -5.187 10.365 1.00 90.88 81 ALA A CA 1
ATOM 657 C C . ALA A 1 81 ? 1.678 -4.741 9.118 1.00 90.88 81 ALA A C 1
ATOM 659 O O . ALA A 1 81 ? 2.235 -5.588 8.434 1.00 90.88 81 ALA A O 1
ATOM 660 N N . TYR A 1 82 ? 1.831 -3.434 8.898 1.00 88.69 82 TYR A N 1
ATOM 661 C CA . TYR A 1 82 ? 2.609 -2.876 7.791 1.00 88.69 82 TYR A CA 1
ATOM 662 C C . TYR A 1 82 ? 4.051 -3.404 7.762 1.00 88.69 82 TYR A C 1
ATOM 664 O O . TYR A 1 82 ? 4.568 -3.774 6.708 1.00 88.69 82 TYR A O 1
ATOM 672 N N . SER A 1 83 ? 4.696 -3.509 8.928 1.00 90.69 83 SER A N 1
ATOM 673 C CA . SER A 1 83 ? 6.054 -4.059 9.032 1.00 90.69 83 SER A CA 1
ATOM 674 C C . SER A 1 83 ? 6.103 -5.542 8.642 1.00 90.69 83 SER A C 1
ATOM 676 O O . SER A 1 83 ? 6.999 -5.967 7.911 1.00 90.69 83 SER A O 1
ATOM 678 N N . VAL A 1 84 ? 5.125 -6.333 9.096 1.00 91.50 84 VAL A N 1
ATOM 679 C CA . VAL A 1 84 ? 5.012 -7.764 8.768 1.00 91.50 84 VAL A CA 1
ATOM 680 C C . VAL A 1 84 ? 4.687 -7.967 7.286 1.00 91.50 84 VAL A C 1
ATOM 682 O O . VAL A 1 84 ? 5.355 -8.765 6.625 1.00 91.50 84 VAL A O 1
ATOM 685 N N . SER A 1 85 ? 3.729 -7.216 6.743 1.00 89.44 85 SER A N 1
ATOM 686 C CA . SER A 1 85 ? 3.390 -7.204 5.318 1.00 89.44 85 SER A CA 1
ATOM 687 C C . SER A 1 85 ? 4.604 -6.827 4.473 1.00 89.44 85 SER A C 1
ATOM 689 O O . SER A 1 85 ? 4.859 -7.466 3.458 1.00 89.44 85 SER A O 1
ATOM 691 N N . GLY A 1 86 ? 5.431 -5.879 4.926 1.00 88.00 86 GLY A N 1
ATOM 692 C CA . GLY A 1 86 ? 6.694 -5.528 4.275 1.00 88.00 86 GLY A CA 1
ATOM 693 C C . GLY A 1 86 ? 7.670 -6.705 4.173 1.00 88.00 86 GLY A C 1
ATOM 694 O O . GLY A 1 86 ? 8.225 -6.956 3.101 1.00 88.00 86 GLY A O 1
ATOM 695 N N . LEU A 1 87 ? 7.839 -7.483 5.248 1.00 89.88 87 LEU A N 1
ATOM 696 C CA . LEU A 1 87 ? 8.677 -8.692 5.235 1.00 89.88 87 LEU A CA 1
ATOM 697 C C . LEU A 1 87 ? 8.136 -9.755 4.269 1.00 89.88 87 LEU A C 1
ATOM 699 O O . LEU A 1 87 ? 8.901 -10.351 3.505 1.00 89.88 87 LEU A O 1
ATOM 703 N N . ILE A 1 88 ? 6.818 -9.965 4.263 1.00 89.38 88 ILE A N 1
ATOM 704 C CA . ILE A 1 88 ? 6.153 -10.878 3.321 1.00 89.38 88 ILE A CA 1
ATOM 705 C C . ILE A 1 88 ? 6.319 -10.366 1.884 1.00 89.38 88 ILE A C 1
ATOM 707 O O . ILE A 1 88 ? 6.609 -11.144 0.973 1.00 89.38 88 ILE A O 1
ATOM 711 N N . GLY A 1 89 ? 6.201 -9.055 1.686 1.00 87.12 89 GLY A N 1
ATOM 712 C CA . GLY A 1 89 ? 6.383 -8.372 0.416 1.00 87.12 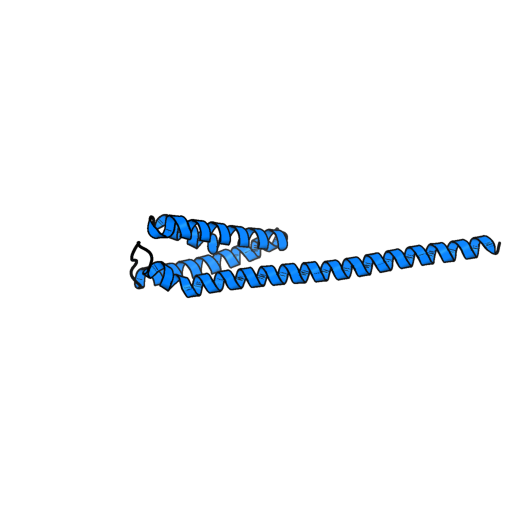89 GLY A CA 1
ATOM 713 C C . GLY A 1 89 ? 7.772 -8.612 -0.164 1.00 87.12 89 GLY A C 1
ATOM 714 O O . GLY A 1 89 ? 7.878 -8.973 -1.335 1.00 87.12 89 GLY A O 1
ATOM 715 N N . ILE A 1 90 ? 8.830 -8.529 0.651 1.00 88.31 90 ILE A N 1
ATOM 716 C CA . ILE A 1 90 ? 10.200 -8.856 0.219 1.00 88.31 90 ILE A CA 1
ATOM 717 C C . ILE A 1 90 ? 10.253 -10.279 -0.351 1.00 88.31 90 ILE A C 1
ATOM 719 O O . ILE A 1 90 ? 10.754 -10.479 -1.458 1.00 88.31 90 ILE A O 1
ATOM 723 N N . TYR A 1 91 ? 9.668 -11.263 0.335 1.00 88.06 91 TYR A N 1
ATOM 724 C CA . TYR A 1 91 ? 9.609 -12.634 -0.179 1.00 88.06 91 TYR A CA 1
ATOM 725 C C . TYR A 1 91 ? 8.772 -12.744 -1.468 1.00 88.06 91 TYR A C 1
ATOM 727 O O . TYR A 1 91 ? 9.160 -13.436 -2.413 1.00 88.06 91 TYR A O 1
ATOM 735 N N . ALA A 1 92 ? 7.645 -12.034 -1.547 1.00 86.38 92 ALA A N 1
ATOM 736 C CA . ALA A 1 92 ? 6.768 -12.035 -2.714 1.00 86.38 92 ALA A CA 1
ATOM 737 C C . ALA A 1 92 ? 7.433 -11.422 -3.962 1.00 86.38 92 ALA A C 1
ATOM 739 O O . ALA A 1 92 ? 7.231 -11.930 -5.071 1.00 86.38 92 ALA A O 1
ATOM 740 N N . THR A 1 93 ? 8.278 -10.395 -3.804 1.00 86.19 93 THR A N 1
ATOM 741 C CA . THR A 1 93 ? 9.003 -9.769 -4.929 1.00 86.19 93 THR A CA 1
ATOM 742 C C . THR A 1 93 ? 9.946 -10.733 -5.651 1.00 86.19 93 THR A C 1
ATOM 744 O O . THR A 1 93 ? 10.184 -10.561 -6.844 1.00 86.19 93 THR A O 1
ATOM 747 N N . ALA A 1 94 ? 10.419 -11.796 -4.987 1.00 86.19 94 ALA A N 1
ATOM 748 C CA . ALA A 1 94 ? 11.244 -12.822 -5.625 1.00 86.19 94 ALA A CA 1
ATOM 749 C C . ALA A 1 94 ? 10.480 -13.637 -6.688 1.00 86.19 94 ALA A C 1
ATOM 751 O O . ALA A 1 94 ? 11.097 -14.252 -7.558 1.00 86.19 94 ALA A O 1
ATOM 752 N N . LYS A 1 95 ? 9.141 -13.663 -6.624 1.00 86.12 95 LYS A N 1
ATOM 753 C CA . LYS A 1 95 ? 8.280 -14.450 -7.526 1.00 86.12 95 LYS A CA 1
ATOM 754 C C . LYS A 1 95 ? 7.362 -13.586 -8.396 1.00 86.12 95 LYS A C 1
ATOM 756 O O . LYS A 1 95 ? 6.952 -14.026 -9.470 1.00 86.12 95 LYS A O 1
ATOM 761 N N . ALA A 1 96 ? 7.024 -12.375 -7.957 1.00 85.94 96 ALA A N 1
ATOM 762 C CA . ALA A 1 96 ? 6.075 -11.497 -8.634 1.00 85.94 96 ALA A CA 1
ATOM 763 C C . ALA A 1 96 ? 6.763 -10.420 -9.490 1.00 85.94 96 ALA A C 1
ATOM 765 O O . ALA A 1 96 ? 7.814 -9.888 -9.150 1.00 85.94 96 ALA A O 1
ATOM 766 N N . LYS A 1 97 ? 6.129 -10.039 -10.609 1.00 86.00 97 LYS A N 1
ATOM 767 C CA . LYS A 1 97 ? 6.592 -8.900 -11.418 1.00 86.00 97 LYS A CA 1
ATOM 768 C C . LYS A 1 97 ? 6.317 -7.585 -10.666 1.00 86.00 97 LYS A C 1
ATOM 770 O O . LYS A 1 97 ? 5.160 -7.382 -10.290 1.00 86.00 97 LYS A O 1
ATOM 775 N N . PRO A 1 98 ? 7.290 -6.656 -10.558 1.00 82.31 98 PRO A N 1
ATOM 776 C CA . PRO A 1 98 ? 7.141 -5.417 -9.783 1.00 82.31 98 PRO A CA 1
ATOM 777 C C . PRO A 1 98 ? 5.892 -4.602 -10.135 1.00 82.31 98 PRO A C 1
ATOM 779 O O . PRO A 1 98 ? 5.152 -4.181 -9.255 1.00 82.31 98 PRO A O 1
ATOM 782 N N . PHE A 1 99 ? 5.593 -4.457 -11.430 1.00 83.38 99 PHE A N 1
ATOM 783 C CA . PHE A 1 99 ? 4.420 -3.710 -11.887 1.00 83.38 99 PHE A CA 1
ATOM 784 C C . PHE A 1 99 ? 3.096 -4.322 -11.403 1.00 83.38 99 PHE A C 1
ATOM 786 O O . PHE A 1 99 ? 2.227 -3.609 -10.915 1.00 83.38 99 PHE A O 1
ATOM 793 N N . LYS A 1 100 ? 2.946 -5.653 -11.493 1.00 86.50 100 LYS A N 1
ATOM 794 C CA . LYS A 1 100 ? 1.731 -6.335 -11.014 1.00 86.50 100 LYS A CA 1
ATOM 795 C C . LYS A 1 100 ? 1.575 -6.195 -9.502 1.00 86.50 100 LYS A C 1
ATOM 797 O O . LYS A 1 100 ? 0.455 -6.045 -9.027 1.00 86.50 100 LYS A O 1
ATOM 802 N N . MET A 1 101 ? 2.686 -6.231 -8.769 1.00 88.56 101 MET A N 1
ATOM 803 C CA . MET A 1 101 ? 2.684 -6.072 -7.319 1.00 88.56 101 MET A CA 1
ATOM 804 C C . MET A 1 101 ? 2.221 -4.668 -6.914 1.00 88.56 101 MET A C 1
ATOM 806 O O . MET A 1 101 ? 1.266 -4.556 -6.155 1.00 88.56 101 MET A O 1
ATOM 810 N N . ILE A 1 102 ? 2.804 -3.614 -7.498 1.00 87.81 102 ILE A N 1
ATOM 811 C CA . ILE A 1 102 ? 2.417 -2.222 -7.208 1.00 87.81 102 ILE A CA 1
ATOM 812 C C . ILE A 1 102 ? 0.941 -1.975 -7.540 1.00 87.81 102 ILE A C 1
ATOM 814 O O . ILE A 1 102 ? 0.218 -1.408 -6.729 1.00 87.81 102 ILE A O 1
ATOM 818 N N . VAL A 1 103 ? 0.465 -2.437 -8.701 1.00 88.88 103 VAL A N 1
ATOM 819 C CA . VAL A 1 103 ? -0.950 -2.275 -9.081 1.00 88.88 103 VAL A CA 1
ATOM 820 C C . VAL A 1 103 ? -1.877 -2.990 -8.095 1.00 88.88 103 VAL A C 1
ATOM 822 O O . VAL A 1 103 ? -2.905 -2.434 -7.723 1.00 88.88 103 VAL A O 1
ATOM 825 N N . THR A 1 104 ? -1.509 -4.190 -7.640 1.00 90.00 104 THR A N 1
ATOM 826 C CA . THR A 1 104 ? -2.305 -4.937 -6.652 1.00 90.00 104 THR A CA 1
ATOM 827 C C . THR A 1 104 ? -2.394 -4.176 -5.331 1.00 90.00 104 THR A C 1
ATOM 829 O O . THR A 1 104 ? -3.493 -4.000 -4.819 1.00 90.00 104 THR A O 1
ATOM 832 N N . LEU A 1 105 ? -1.271 -3.653 -4.833 1.00 88.81 105 LEU A N 1
ATOM 833 C CA . LEU A 1 105 ? -1.229 -2.864 -3.599 1.00 88.81 105 LEU A CA 1
ATOM 834 C C . LEU A 1 105 ? -2.099 -1.601 -3.692 1.00 88.81 105 LEU A C 1
ATOM 836 O O . LEU A 1 105 ? -2.890 -1.322 -2.796 1.00 88.81 105 LEU A O 1
ATOM 840 N N . VAL A 1 106 ? -2.032 -0.871 -4.810 1.00 89.31 106 VAL A N 1
ATOM 841 C CA . VAL A 1 106 ? -2.874 0.320 -5.030 1.00 89.31 106 VAL A CA 1
ATOM 842 C C . VAL A 1 106 ? -4.364 -0.041 -5.071 1.00 89.31 106 VAL A C 1
ATOM 844 O O . VAL A 1 106 ? -5.186 0.692 -4.523 1.00 89.31 106 VAL A O 1
ATOM 847 N N . ILE A 1 107 ? -4.728 -1.176 -5.678 1.00 91.56 107 ILE A N 1
ATOM 848 C CA . ILE A 1 107 ? -6.115 -1.666 -5.673 1.00 91.56 107 ILE A CA 1
ATOM 849 C C . ILE A 1 107 ? -6.561 -2.009 -4.247 1.00 91.56 107 ILE A C 1
ATOM 851 O O . ILE A 1 107 ? -7.672 -1.649 -3.867 1.00 91.56 107 ILE A O 1
ATOM 855 N N . MET A 1 108 ? -5.716 -2.666 -3.448 1.00 91.12 108 MET A N 1
ATOM 856 C CA . MET A 1 108 ? -6.039 -3.012 -2.058 1.00 91.12 108 MET A CA 1
ATOM 857 C C . MET A 1 108 ? -6.279 -1.758 -1.209 1.00 91.12 108 MET A C 1
ATOM 859 O O . MET A 1 108 ? -7.301 -1.687 -0.526 1.00 91.12 108 MET A O 1
ATOM 863 N N . ILE A 1 109 ? -5.439 -0.726 -1.359 1.00 90.31 109 ILE A N 1
ATOM 864 C CA . ILE A 1 109 ? -5.657 0.588 -0.732 1.00 90.31 109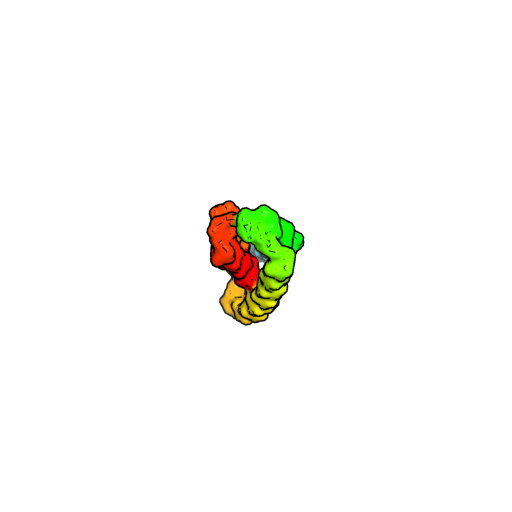 ILE A CA 1
ATOM 865 C C . ILE A 1 109 ? -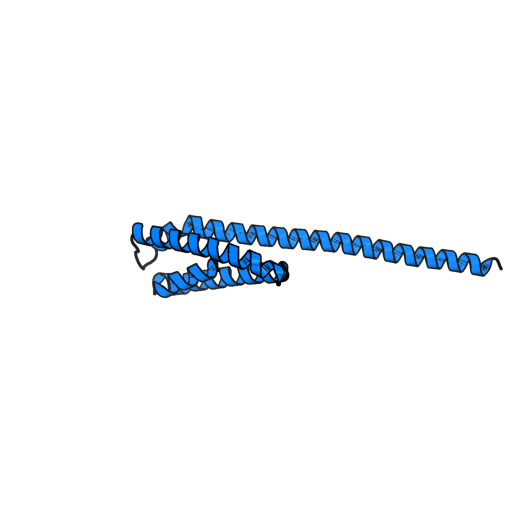6.997 1.190 -1.162 1.00 90.31 109 ILE A C 1
ATOM 867 O O . ILE A 1 109 ? -7.769 1.647 -0.319 1.00 90.31 109 ILE A O 1
ATOM 871 N N . ALA A 1 110 ? -7.304 1.186 -2.462 1.00 91.25 110 ALA A N 1
ATOM 872 C CA . ALA A 1 110 ? -8.558 1.744 -2.961 1.00 91.25 110 ALA A CA 1
ATOM 873 C C . ALA A 1 110 ? -9.781 1.017 -2.376 1.00 91.25 110 ALA A C 1
ATOM 875 O O . ALA A 1 110 ? -10.745 1.662 -1.965 1.00 91.25 110 ALA A O 1
ATOM 876 N N . VAL A 1 111 ? -9.736 -0.316 -2.291 1.00 93.38 111 VAL A N 1
ATOM 877 C CA . VAL A 1 111 ? -10.814 -1.116 -1.691 1.00 93.38 111 VAL A CA 1
ATOM 878 C C . VAL A 1 111 ? -10.941 -0.837 -0.191 1.00 93.38 111 VAL A C 1
ATOM 880 O O . VAL A 1 111 ? -12.061 -0.677 0.292 1.00 93.38 111 VAL A O 1
ATOM 883 N N . GLY A 1 112 ? -9.830 -0.730 0.541 1.00 91.69 112 GLY A N 1
ATOM 884 C CA . GLY A 1 112 ? -9.842 -0.396 1.968 1.00 91.69 112 GLY A CA 1
ATOM 885 C C . GLY A 1 112 ? -10.472 0.971 2.248 1.00 91.69 112 GLY A C 1
ATOM 886 O O . GLY A 1 112 ? -11.399 1.064 3.057 1.00 91.69 112 GLY A O 1
ATOM 887 N N . ASN A 1 113 ? -10.099 1.985 1.463 1.00 90.62 113 ASN A N 1
ATOM 888 C CA . ASN A 1 113 ? -10.689 3.323 1.547 1.00 90.62 113 ASN A CA 1
ATOM 889 C C . ASN A 1 113 ? -12.196 3.305 1.247 1.00 90.62 113 ASN A C 1
ATOM 891 O O . ASN A 1 113 ? -12.978 3.961 1.934 1.00 90.62 113 ASN A O 1
ATOM 895 N N . ILE A 1 114 ? -12.637 2.528 0.249 1.00 93.06 114 ILE A N 1
ATOM 896 C CA . ILE A 1 114 ? -14.068 2.354 -0.051 1.00 93.06 114 ILE A CA 1
ATOM 897 C C . ILE A 1 114 ? -14.797 1.753 1.159 1.00 93.06 114 ILE A C 1
ATOM 899 O O . ILE A 1 114 ? -15.865 2.239 1.536 1.00 93.06 114 ILE A O 1
ATOM 903 N N . ILE A 1 115 ? -14.222 0.732 1.804 1.00 92.69 115 ILE A N 1
ATOM 904 C CA . ILE A 1 115 ? -14.803 0.135 3.016 1.00 92.69 115 ILE A CA 1
ATOM 905 C C . ILE A 1 115 ? -14.932 1.190 4.117 1.00 92.69 115 ILE A C 1
ATOM 907 O O . ILE A 1 115 ? -15.981 1.266 4.762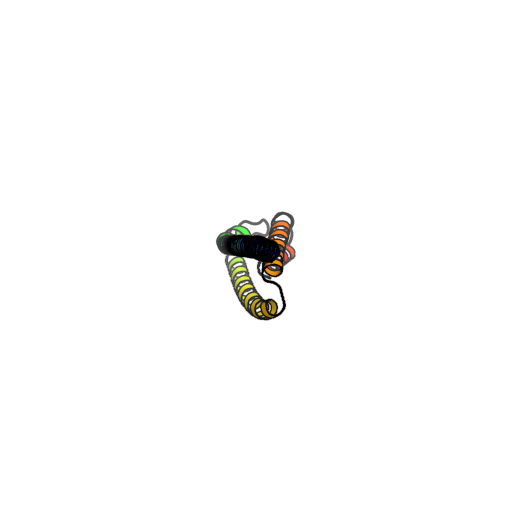 1.00 92.69 115 ILE A O 1
ATOM 911 N N . HIS A 1 116 ? -13.918 2.033 4.318 1.00 89.88 116 HIS A N 1
ATOM 912 C CA . HIS A 1 116 ? -13.993 3.101 5.313 1.00 89.88 116 HIS A CA 1
ATOM 913 C C . HIS A 1 116 ? -15.090 4.116 5.003 1.00 89.88 116 HIS A C 1
ATOM 915 O O . HIS A 1 116 ? -15.875 4.431 5.894 1.00 89.88 116 HIS A O 1
ATOM 921 N N . VAL A 1 117 ? -15.212 4.564 3.754 1.00 90.19 117 VAL A N 1
ATOM 922 C CA . VAL A 1 117 ? -16.237 5.543 3.351 1.00 90.19 117 VAL A CA 1
ATOM 923 C C . VAL A 1 117 ? -17.654 5.055 3.669 1.00 90.19 117 VAL A C 1
ATOM 925 O O . VAL A 1 117 ? -18.474 5.837 4.148 1.00 90.19 117 VAL A O 1
ATOM 928 N N . PHE A 1 118 ? -17.952 3.774 3.440 1.00 90.69 118 PHE A N 1
ATOM 929 C CA . PHE A 1 118 ? -19.311 3.248 3.618 1.00 90.69 118 PHE A CA 1
ATOM 930 C C . PHE A 1 118 ? -19.584 2.652 5.003 1.00 90.69 118 PHE A C 1
ATOM 932 O O . PHE A 1 118 ? -20.718 2.709 5.480 1.00 90.69 118 PHE A O 1
ATOM 939 N N . PHE A 1 119 ? -18.578 2.065 5.656 1.00 88.38 119 PHE A N 1
ATOM 940 C CA . PHE A 1 119 ? -18.794 1.210 6.827 1.00 88.38 119 PHE A CA 1
ATOM 941 C C . PHE A 1 119 ? -18.019 1.623 8.080 1.00 88.38 119 PHE A C 1
ATOM 943 O O . PHE A 1 119 ? -18.295 1.078 9.152 1.00 88.38 119 PHE A O 1
ATOM 950 N N . ALA A 1 120 ? -17.099 2.593 8.002 1.00 81.81 120 ALA A N 1
ATOM 951 C CA . ALA A 1 120 ? -16.339 3.016 9.182 1.00 81.81 120 ALA A CA 1
ATOM 952 C C . ALA A 1 120 ? -17.231 3.563 10.301 1.00 81.81 120 ALA A C 1
ATOM 954 O O . ALA A 1 120 ? -16.903 3.393 11.466 1.00 81.81 120 ALA A O 1
ATOM 955 N N . ASN A 1 121 ? -18.368 4.179 9.972 1.00 86.38 121 ASN A N 1
ATOM 956 C CA . ASN A 1 121 ? -19.279 4.740 10.974 1.00 86.38 121 ASN A CA 1
ATOM 957 C C . ASN A 1 121 ? -20.227 3.701 11.591 1.00 86.38 121 ASN A C 1
ATOM 959 O O . ASN A 1 121 ? -20.800 3.947 12.648 1.00 86.38 121 ASN A O 1
ATOM 963 N N . THR A 1 122 ? -20.407 2.544 10.950 1.00 86.00 122 THR A N 1
ATOM 964 C CA . THR A 1 122 ? -21.432 1.564 11.343 1.00 86.00 122 THR A CA 1
ATOM 965 C C . THR A 1 122 ? -20.857 0.350 12.059 1.00 86.00 122 THR A C 1
ATOM 967 O O . THR A 1 122 ? -21.543 -0.247 12.889 1.00 86.00 122 THR A O 1
ATOM 970 N N . SER A 1 123 ? -19.610 -0.035 11.769 1.00 89.56 123 SER A N 1
ATOM 971 C CA . SER A 1 123 ? -19.023 -1.257 12.317 1.00 89.56 123 SER A CA 1
ATOM 972 C C . SER A 1 123 ? -17.534 -1.124 12.605 1.00 89.56 123 SER A C 1
ATOM 974 O O . SER A 1 123 ? -16.715 -0.913 11.710 1.00 89.56 123 SER A O 1
ATOM 976 N N . LEU A 1 124 ? -17.168 -1.384 13.864 1.00 89.06 124 LEU A N 1
ATOM 977 C CA . LEU A 1 124 ? -15.775 -1.494 14.294 1.00 89.06 124 LEU A CA 1
ATOM 978 C C . LEU A 1 124 ? -15.019 -2.587 13.521 1.00 89.06 124 LEU A C 1
ATOM 980 O O . LEU A 1 124 ? -13.837 -2.433 13.231 1.00 89.06 124 LEU A O 1
ATOM 984 N N . ALA A 1 125 ? -15.691 -3.689 13.177 1.00 89.69 125 ALA A N 1
ATOM 985 C CA . ALA A 1 125 ? -15.071 -4.773 12.420 1.00 89.69 125 ALA A CA 1
ATOM 986 C C . ALA A 1 125 ? -14.738 -4.336 10.987 1.00 89.69 125 ALA A C 1
ATOM 988 O O . ALA A 1 125 ? -13.649 -4.625 10.502 1.00 89.69 125 ALA A O 1
ATOM 989 N N . MET A 1 126 ? -15.634 -3.589 10.333 1.00 90.62 126 MET A N 1
ATOM 990 C CA . MET A 1 126 ? -15.378 -3.068 8.986 1.00 90.62 126 MET A CA 1
ATOM 991 C C . MET A 1 126 ? -14.283 -2.002 8.984 1.00 90.62 126 MET A C 1
ATOM 993 O O . MET A 1 126 ? -13.471 -1.973 8.064 1.00 90.62 126 MET A O 1
ATOM 997 N N . LEU A 1 127 ? -14.202 -1.189 10.044 1.00 90.31 127 LEU A N 1
ATOM 998 C CA . LEU A 1 127 ? -13.091 -0.260 10.248 1.00 90.31 127 LEU A CA 1
ATOM 999 C C . LEU A 1 127 ? -11.741 -1.001 10.279 1.00 90.31 127 LEU A C 1
ATOM 1001 O O . LEU A 1 127 ? -10.809 -0.602 9.582 1.00 90.31 127 LEU A O 1
ATOM 1005 N N . TRP A 1 128 ? -11.651 -2.103 11.032 1.00 91.94 128 TRP A N 1
ATOM 1006 C CA . TRP A 1 128 ? -10.450 -2.944 11.086 1.00 91.94 128 TRP A CA 1
ATOM 1007 C C . TRP A 1 128 ? -10.136 -3.630 9.760 1.00 91.94 128 TRP A C 1
ATOM 1009 O O . TRP A 1 128 ? -8.977 -3.643 9.359 1.00 91.94 128 TRP A O 1
ATOM 1019 N N . ILE A 1 129 ? -11.138 -4.193 9.082 1.00 91.31 129 ILE A N 1
ATOM 1020 C CA . ILE A 1 129 ? -10.941 -4.879 7.797 1.00 91.31 129 ILE A CA 1
ATOM 1021 C C . ILE A 1 129 ? -10.429 -3.896 6.747 1.00 91.31 129 ILE A C 1
ATOM 1023 O O . ILE A 1 129 ? -9.446 -4.200 6.076 1.00 91.31 129 ILE A O 1
ATOM 1027 N N . GLY A 1 130 ? -11.052 -2.718 6.636 1.00 90.62 130 GLY A N 1
ATOM 1028 C CA . GLY A 1 130 ? -10.594 -1.676 5.720 1.00 90.62 130 GLY A CA 1
ATOM 1029 C C . GLY A 1 130 ? -9.155 -1.267 6.022 1.00 90.62 130 GLY A C 1
ATOM 1030 O O . GLY A 1 130 ? -8.334 -1.220 5.118 1.00 90.62 130 GLY A O 1
ATOM 1031 N N . ALA A 1 131 ? -8.821 -1.097 7.305 1.00 89.62 131 ALA A N 1
ATOM 1032 C CA . ALA A 1 131 ? -7.481 -0.694 7.712 1.00 89.62 131 ALA A CA 1
ATOM 1033 C C . ALA A 1 131 ? -6.442 -1.776 7.404 1.00 89.62 131 ALA A C 1
ATOM 1035 O O . ALA A 1 131 ? -5.428 -1.502 6.783 1.00 89.62 131 ALA A O 1
ATOM 1036 N N . LEU A 1 132 ? -6.698 -3.030 7.778 1.00 89.81 132 LEU A N 1
ATOM 1037 C CA . LEU A 1 132 ? -5.777 -4.128 7.486 1.00 89.81 132 LEU A CA 1
ATOM 1038 C C . LEU A 1 132 ? -5.567 -4.312 5.984 1.00 89.81 132 LEU A C 1
ATOM 1040 O O . LEU A 1 132 ? -4.458 -4.633 5.580 1.00 89.81 132 LEU A O 1
ATOM 1044 N N . LEU A 1 133 ? -6.599 -4.086 5.169 1.00 90.25 133 LEU A N 1
ATOM 1045 C CA . LEU A 1 133 ? -6.501 -4.193 3.718 1.00 90.25 133 LEU A CA 1
ATOM 1046 C C . LEU A 1 133 ? -5.644 -3.079 3.095 1.00 90.25 133 LEU A C 1
ATOM 1048 O O . LEU A 1 133 ? -4.954 -3.337 2.114 1.00 90.25 133 LEU A O 1
ATOM 1052 N N . GLU A 1 134 ? -5.653 -1.871 3.662 1.00 86.56 134 GLU A N 1
ATOM 1053 C CA . GLU A 1 134 ? -4.777 -0.770 3.225 1.00 86.56 134 GLU A CA 1
ATOM 1054 C C . GLU A 1 134 ? -3.297 -1.018 3.534 1.00 86.56 134 GLU A C 1
ATOM 1056 O O . GLU A 1 134 ? -2.435 -0.518 2.815 1.00 86.56 134 GLU A O 1
ATOM 1061 N N . TYR A 1 135 ? -3.003 -1.789 4.586 1.00 79.44 135 TYR A N 1
ATOM 1062 C CA . TYR A 1 135 ? -1.641 -2.096 5.042 1.00 79.44 135 TYR A CA 1
ATOM 1063 C C . TYR A 1 135 ? -1.209 -3.550 4.755 1.00 79.44 135 TYR A C 1
ATOM 1065 O O . TYR A 1 135 ? -0.240 -4.037 5.352 1.00 79.44 135 TYR A O 1
ATOM 1073 N N . ALA A 1 136 ? -1.934 -4.253 3.880 1.00 69.56 136 ALA A N 1
ATOM 1074 C CA . ALA A 1 136 ? -1.666 -5.636 3.474 1.00 69.56 136 ALA A CA 1
ATOM 1075 C C . ALA A 1 136 ? -0.608 -5.757 2.365 1.00 69.56 136 ALA A C 1
ATOM 1077 O O . ALA A 1 136 ? -0.474 -4.825 1.542 1.00 69.56 136 ALA A O 1
#

Foldseek 3Di:
DVPVVVVVVVVVVVVVVVVVVVVVVVVVVVVVVVVVLVVLVVVLVVLVVVCLVCQLVLLCPALVNDDSVVSVVLSVVLVVLLVVVVVVVVVVVVPDDSVVVSVQLVVLLVVLVVLCVPPVNPDPVSPSVSSSSNSD

Organism: NCBI:txid299467